Protein AF-A0A435XYT4-F1 (afdb_monomer)

Foldseek 3Di:
DDPPDDDDDDPVSLVVLLVVLVVVCVVVVPDPVCQLVSSQVSSVVRDPDGDDPVSSCSSVPD

Mean predicted aligned error: 7.02 Å

Structure (mmCIF, N/CA/C/O backbone):
data_AF-A0A435XYT4-F1
#
_entry.id   AF-A0A435XYT4-F1
#
loop_
_atom_site.group_PDB
_atom_site.id
_atom_site.type_symbol
_atom_site.label_atom_id
_atom_site.label_alt_id
_atom_site.label_comp_id
_atom_site.label_asym_id
_atom_site.label_entity_id
_atom_site.label_seq_id
_atom_site.pdbx_PDB_ins_code
_atom_site.Cartn_x
_atom_site.Cartn_y
_atom_site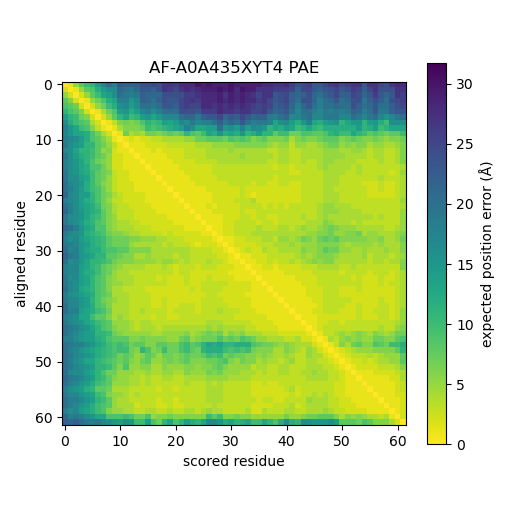.Cartn_z
_atom_site.occupancy
_atom_site.B_iso_or_equiv
_atom_site.auth_seq_id
_atom_site.auth_comp_id
_atom_site.auth_asym_id
_atom_site.auth_atom_id
_atom_site.pdbx_PDB_model_num
ATOM 1 N N . MET A 1 1 ? 29.628 0.329 -18.249 1.00 40.12 1 MET A N 1
ATOM 2 C CA . MET A 1 1 ? 29.007 1.492 -17.583 1.00 40.12 1 MET A CA 1
ATOM 3 C C . MET A 1 1 ? 27.531 1.172 -17.617 1.00 40.12 1 MET A C 1
ATOM 5 O O . MET A 1 1 ? 27.083 0.813 -18.688 1.00 40.12 1 MET A O 1
ATOM 9 N N . ALA A 1 2 ? 26.868 1.051 -16.469 1.00 45.00 2 ALA A N 1
ATOM 10 C CA . ALA A 1 2 ? 25.524 0.483 -16.412 1.00 45.00 2 ALA A CA 1
ATOM 11 C C . ALA A 1 2 ? 24.513 1.444 -17.051 1.00 45.00 2 ALA A C 1
ATOM 13 O O . ALA A 1 2 ? 24.284 2.529 -16.522 1.00 45.00 2 ALA A O 1
ATOM 14 N N . ASP A 1 3 ? 23.951 1.033 -18.182 1.00 49.00 3 ASP A N 1
ATOM 15 C CA . ASP A 1 3 ? 22.798 1.639 -18.837 1.00 49.00 3 ASP A CA 1
ATOM 16 C C . ASP A 1 3 ? 21.576 1.485 -17.911 1.00 49.00 3 ASP A C 1
ATOM 18 O O . ASP A 1 3 ? 20.901 0.457 -17.882 1.00 49.00 3 ASP A O 1
ATOM 22 N N . GLY A 1 4 ? 21.356 2.484 -17.055 1.00 51.22 4 GLY A N 1
ATOM 23 C CA . GLY A 1 4 ? 20.236 2.566 -16.116 1.00 51.22 4 GLY A CA 1
ATOM 24 C C . GLY A 1 4 ? 18.972 3.106 -16.780 1.00 51.22 4 GLY A C 1
ATOM 25 O O . GLY A 1 4 ? 18.414 4.096 -16.316 1.00 51.22 4 GLY A O 1
ATOM 26 N N . GLU A 1 5 ? 18.549 2.496 -17.885 1.00 55.94 5 GLU A N 1
ATOM 27 C CA . GLU A 1 5 ? 17.401 2.940 -18.678 1.00 55.94 5 GLU A CA 1
ATOM 28 C C . GLU A 1 5 ? 16.234 1.942 -18.575 1.00 55.94 5 GLU A C 1
ATOM 30 O O . GLU A 1 5 ? 16.277 0.843 -19.122 1.00 55.94 5 GLU A O 1
ATOM 35 N N . GLY A 1 6 ? 15.159 2.363 -17.895 1.00 58.22 6 GLY A N 1
ATOM 36 C CA . GLY A 1 6 ? 13.792 1.997 -18.289 1.00 58.22 6 GLY A CA 1
ATOM 37 C C . GLY A 1 6 ? 13.112 0.790 -17.634 1.00 58.22 6 GLY A C 1
ATOM 38 O O . GLY A 1 6 ? 12.343 0.113 -18.312 1.00 58.22 6 GLY A O 1
ATOM 39 N N . ALA A 1 7 ? 13.307 0.521 -16.344 1.00 50.97 7 ALA A N 1
ATOM 40 C CA . ALA A 1 7 ? 12.535 -0.508 -15.643 1.00 50.97 7 ALA A CA 1
ATOM 41 C C . ALA A 1 7 ? 11.769 0.117 -14.476 1.00 50.97 7 ALA A C 1
ATOM 43 O O . ALA A 1 7 ? 12.337 0.909 -13.730 1.00 50.97 7 ALA A O 1
ATOM 44 N N . GLY A 1 8 ? 10.485 -0.225 -14.324 1.00 56.31 8 GLY A N 1
ATOM 45 C CA . GLY A 1 8 ? 9.715 0.094 -13.119 1.00 56.31 8 GLY A CA 1
ATOM 46 C C . GLY A 1 8 ? 10.421 -0.379 -11.837 1.00 56.31 8 GLY A C 1
ATOM 47 O O . GLY A 1 8 ? 11.466 -1.028 -11.923 1.00 56.31 8 GLY A O 1
ATOM 48 N N . PRO A 1 9 ? 9.864 -0.077 -10.651 1.00 61.81 9 PRO A N 1
ATOM 49 C CA . PRO A 1 9 ? 10.533 -0.335 -9.383 1.00 61.81 9 PRO A CA 1
ATOM 50 C C . PRO A 1 9 ? 11.094 -1.754 -9.344 1.00 61.81 9 PRO A C 1
ATOM 52 O O . PRO A 1 9 ? 10.408 -2.729 -9.660 1.00 61.81 9 PRO A O 1
ATOM 55 N N . SER A 1 10 ? 12.368 -1.866 -8.988 1.00 70.88 10 SER A N 1
ATOM 56 C CA . SER A 1 10 ? 13.027 -3.145 -8.783 1.00 70.88 10 SER A CA 1
ATOM 57 C C . SER A 1 10 ? 12.278 -3.940 -7.711 1.00 70.88 10 SER A C 1
ATOM 59 O O . SER A 1 10 ? 11.589 -3.372 -6.861 1.00 70.88 10 SER A O 1
ATOM 61 N N . ALA A 1 11 ? 12.427 -5.268 -7.690 1.00 75.25 11 ALA A N 1
ATOM 62 C CA . ALA A 1 11 ? 11.756 -6.123 -6.701 1.00 75.25 11 ALA A CA 1
ATOM 63 C C . ALA A 1 11 ? 12.003 -5.662 -5.247 1.00 75.25 11 ALA A C 1
ATOM 65 O O . ALA A 1 11 ? 11.148 -5.825 -4.382 1.00 75.25 11 ALA A O 1
ATOM 66 N N . PHE A 1 12 ? 13.154 -5.031 -5.001 1.00 79.88 12 PHE A N 1
ATOM 67 C CA . PHE A 1 12 ? 13.495 -4.399 -3.730 1.00 79.88 12 PHE A CA 1
ATOM 68 C C . PHE A 1 12 ? 12.651 -3.151 -3.416 1.00 79.88 12 PHE A C 1
ATOM 70 O O . PHE A 1 12 ? 12.159 -3.002 -2.303 1.00 79.88 12 PHE A O 1
ATOM 77 N N . GLU A 1 13 ? 12.438 -2.267 -4.391 1.00 79.56 13 GLU A N 1
ATOM 78 C CA . GLU A 1 13 ? 11.604 -1.068 -4.225 1.00 79.56 13 GLU A CA 1
ATOM 79 C C . GLU A 1 13 ? 10.139 -1.444 -3.980 1.00 79.56 13 GLU A C 1
ATOM 81 O O . GLU A 1 13 ? 9.455 -0.802 -3.183 1.00 79.56 13 GLU A O 1
ATOM 86 N N . PHE A 1 14 ? 9.677 -2.531 -4.600 1.00 80.38 14 PHE A N 1
ATOM 87 C CA . PHE A 1 14 ? 8.366 -3.110 -4.320 1.00 80.38 14 PHE A CA 1
ATOM 88 C C . PHE A 1 14 ? 8.221 -3.622 -2.887 1.00 80.38 14 PHE A C 1
ATOM 90 O O . PHE A 1 14 ? 7.168 -3.418 -2.280 1.00 80.38 14 PHE A O 1
ATOM 97 N N . ASP A 1 15 ? 9.251 -4.267 -2.340 1.00 85.56 15 ASP A N 1
ATOM 98 C CA . ASP A 1 15 ? 9.223 -4.753 -0.959 1.00 85.56 15 ASP A CA 1
ATOM 99 C C . ASP A 1 15 ? 9.132 -3.576 0.025 1.00 85.56 15 ASP A C 1
ATOM 101 O O . ASP A 1 15 ? 8.247 -3.547 0.883 1.00 85.56 15 ASP A O 1
ATOM 105 N N . ILE A 1 16 ? 9.923 -2.521 -0.212 1.00 86.62 16 ILE A N 1
ATOM 106 C CA . ILE A 1 16 ? 9.857 -1.273 0.562 1.00 86.62 16 ILE A CA 1
ATOM 107 C C . ILE A 1 16 ? 8.469 -0.626 0.449 1.00 86.62 16 ILE A C 1
ATOM 109 O O . ILE A 1 16 ? 7.891 -0.223 1.461 1.00 86.62 16 ILE A O 1
ATOM 113 N N . LEU A 1 17 ? 7.907 -0.525 -0.762 1.00 87.38 17 LEU A N 1
ATOM 114 C CA . LEU A 1 17 ? 6.559 0.012 -0.986 1.00 87.38 17 LEU A CA 1
ATOM 115 C C . LEU A 1 17 ? 5.504 -0.778 -0.212 1.00 87.38 17 LEU A C 1
ATOM 117 O O . LEU A 1 17 ? 4.619 -0.184 0.402 1.00 87.38 17 LEU A O 1
ATOM 121 N N . ARG A 1 18 ? 5.600 -2.108 -0.203 1.00 88.69 18 ARG A N 1
ATOM 122 C CA . ARG A 1 18 ? 4.673 -2.979 0.521 1.00 88.69 18 ARG A CA 1
ATOM 123 C C . ARG A 1 18 ? 4.801 -2.816 2.031 1.00 88.69 18 ARG A C 1
ATOM 125 O O . ARG A 1 18 ? 3.782 -2.730 2.718 1.00 88.69 18 ARG A O 1
ATOM 132 N N . GLU A 1 19 ? 6.014 -2.727 2.567 1.00 90.38 19 GLU A N 1
ATOM 133 C CA . GLU A 1 19 ? 6.224 -2.460 3.992 1.00 90.38 19 GLU A CA 1
ATOM 134 C C . GLU A 1 19 ? 5.689 -1.081 4.400 1.00 90.38 19 GLU A C 1
ATOM 136 O O . GLU A 1 19 ? 4.929 -0.967 5.368 1.00 90.38 19 GLU A O 1
ATOM 141 N N . ALA A 1 20 ? 6.007 -0.039 3.630 1.00 90.12 20 ALA A N 1
ATOM 142 C CA . ALA A 1 20 ? 5.529 1.320 3.868 1.00 90.12 20 ALA A CA 1
ATOM 143 C C . ALA A 1 20 ? 3.998 1.427 3.743 1.00 90.12 20 ALA A C 1
ATOM 145 O O . ALA A 1 20 ? 3.352 2.102 4.554 1.00 90.12 20 ALA A O 1
ATOM 146 N N . PHE A 1 21 ? 3.398 0.713 2.787 1.00 91.19 21 PHE A N 1
ATOM 147 C CA . PHE A 1 21 ? 1.949 0.584 2.649 1.00 91.19 21 PHE A CA 1
ATOM 148 C C . PHE A 1 21 ? 1.333 -0.066 3.891 1.00 91.19 21 PHE A C 1
ATOM 150 O O . PHE A 1 21 ? 0.445 0.525 4.508 1.00 91.19 21 PHE A O 1
ATOM 157 N N . ARG A 1 22 ? 1.834 -1.238 4.307 1.00 90.75 22 ARG A N 1
ATOM 158 C CA . ARG A 1 22 ? 1.343 -1.973 5.487 1.00 90.75 22 ARG A CA 1
ATOM 159 C C . ARG A 1 22 ? 1.419 -1.130 6.752 1.00 90.75 22 ARG A C 1
ATOM 161 O O . ARG A 1 22 ? 0.484 -1.133 7.557 1.00 90.75 22 ARG A O 1
ATOM 168 N N . LYS A 1 23 ? 2.515 -0.391 6.914 1.00 91.25 23 LYS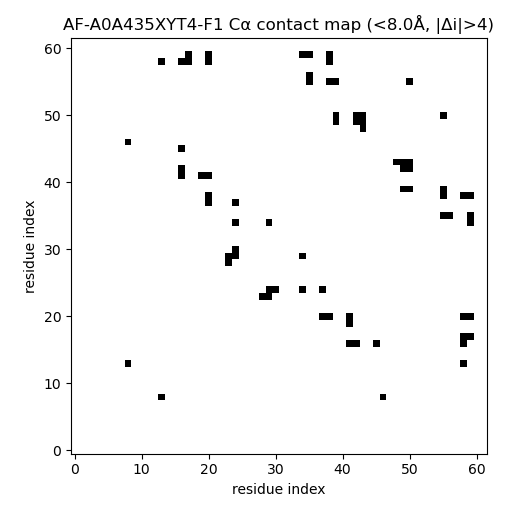 A N 1
ATOM 169 C CA . LYS A 1 23 ? 2.696 0.518 8.040 1.00 91.25 23 LYS A CA 1
ATOM 170 C C . LYS A 1 23 ? 1.668 1.649 7.990 1.00 91.25 23 LYS A C 1
ATOM 172 O O . LYS A 1 23 ? 0.925 1.826 8.949 1.00 91.25 23 LYS A O 1
ATOM 177 N N . SER A 1 24 ? 1.509 2.290 6.831 1.00 90.06 24 SER A N 1
ATOM 178 C CA . SER A 1 24 ? 0.539 3.373 6.630 1.00 90.06 24 SER A CA 1
ATOM 179 C C . SER A 1 24 ? -0.901 2.945 6.914 1.00 90.06 24 SER A C 1
ATOM 181 O O . SER A 1 24 ? -1.602 3.636 7.648 1.00 90.06 24 SER A O 1
ATOM 183 N N . VAL A 1 25 ? -1.364 1.811 6.374 1.00 90.94 25 VAL A N 1
ATOM 184 C CA . VAL A 1 25 ? -2.752 1.358 6.590 1.00 90.94 25 VAL A CA 1
ATOM 185 C C . VAL A 1 25 ? -3.015 0.958 8.039 1.00 90.94 25 VAL A C 1
ATOM 187 O O . VAL A 1 25 ? -4.126 1.152 8.526 1.00 90.94 25 VAL A O 1
ATOM 190 N N . THR A 1 26 ? -1.994 0.463 8.743 1.00 91.06 26 THR A N 1
ATOM 191 C CA . THR A 1 26 ? -2.088 0.117 10.167 1.00 91.06 26 THR A CA 1
ATOM 192 C C . THR A 1 26 ? -2.102 1.369 11.043 1.00 91.06 26 THR A C 1
ATOM 194 O O . THR A 1 26 ? -2.958 1.497 11.915 1.00 91.06 26 THR A O 1
ATOM 197 N N . GLU A 1 27 ? -1.188 2.312 10.798 1.00 91.88 27 GLU A N 1
ATOM 198 C CA . GLU A 1 27 ? -1.065 3.560 11.563 1.00 91.88 27 GLU A CA 1
ATOM 199 C C . GLU A 1 27 ? -2.289 4.463 11.379 1.00 91.88 27 GLU A C 1
ATOM 201 O O . GLU A 1 27 ? -2.832 4.990 12.349 1.00 91.88 27 GLU A O 1
ATOM 206 N N . LEU A 1 28 ? -2.766 4.594 10.140 1.00 88.06 28 LEU A N 1
ATOM 207 C CA . LEU A 1 28 ? -3.905 5.442 9.787 1.00 88.06 28 LEU A CA 1
ATOM 208 C C . LEU A 1 28 ? -5.254 4.707 9.874 1.00 88.06 28 LEU A C 1
ATOM 210 O O . LEU A 1 28 ? -6.289 5.316 9.608 1.00 88.06 28 LEU A O 1
ATOM 214 N N . LYS A 1 29 ? -5.259 3.414 10.239 1.00 90.50 29 LYS A N 1
ATOM 215 C CA . LYS A 1 29 ? -6.452 2.544 10.281 1.00 90.50 29 LYS A CA 1
ATOM 216 C C . LYS A 1 29 ? -7.290 2.632 9.000 1.00 90.50 29 LYS A C 1
ATOM 218 O O . LYS A 1 29 ? -8.514 2.763 9.039 1.00 90.50 29 LYS A O 1
ATOM 223 N N . ILE A 1 30 ? -6.615 2.586 7.857 1.00 89.62 30 ILE A N 1
ATOM 224 C CA . 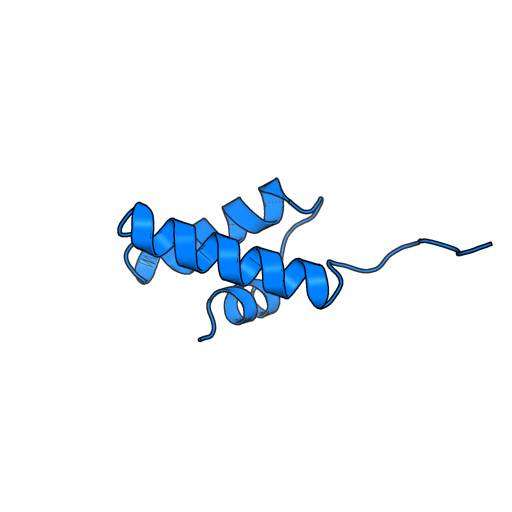ILE A 1 30 ? -7.256 2.686 6.546 1.00 89.62 30 ILE A CA 1
ATOM 225 C C . ILE A 1 30 ? -8.020 1.387 6.294 1.00 89.62 30 ILE A C 1
ATOM 227 O O . ILE A 1 30 ? -7.437 0.304 6.335 1.00 89.62 30 ILE A O 1
ATOM 231 N N . GLY A 1 31 ? -9.322 1.493 6.029 1.00 89.12 31 GLY A N 1
ATOM 232 C CA . GLY A 1 31 ? -10.149 0.341 5.667 1.00 89.12 31 GLY A CA 1
ATOM 233 C C . GLY A 1 31 ? -9.779 -0.226 4.296 1.00 89.12 31 GLY A C 1
ATOM 234 O O . GLY A 1 31 ? -9.369 0.521 3.409 1.00 89.12 31 GLY A O 1
ATOM 235 N N . GLU A 1 32 ? -9.977 -1.532 4.107 1.00 87.50 32 GLU A N 1
ATOM 236 C CA . GLU A 1 32 ? -9.609 -2.274 2.885 1.00 87.50 32 GLU A CA 1
ATOM 237 C C . GLU A 1 32 ? -10.166 -1.649 1.598 1.00 87.50 32 GLU A C 1
ATOM 239 O O . GLU A 1 32 ? -9.492 -1.609 0.573 1.00 87.50 32 GLU A O 1
ATOM 244 N N . GLN A 1 33 ? -11.351 -1.041 1.671 1.00 89.00 33 GLN A N 1
ATOM 245 C CA . GLN A 1 33 ? -11.968 -0.304 0.563 1.00 89.00 33 GLN A CA 1
ATOM 246 C C . GLN A 1 33 ? -11.121 0.879 0.038 1.00 89.00 33 GLN A C 1
ATOM 248 O O . GLN A 1 33 ? -11.295 1.302 -1.101 1.00 89.00 33 GLN A O 1
ATOM 253 N N . HIS A 1 34 ? -10.205 1.414 0.852 1.00 90.75 34 HIS A N 1
ATOM 254 C CA . HIS A 1 34 ? -9.325 2.543 0.522 1.00 90.75 34 HIS A CA 1
ATOM 255 C C . HIS A 1 34 ? -7.867 2.125 0.279 1.00 90.75 34 HIS A C 1
ATOM 257 O O . HIS A 1 34 ? -7.038 2.954 -0.096 1.00 90.75 34 HIS A O 1
ATOM 263 N N . TRP A 1 35 ? -7.536 0.846 0.462 1.00 91.19 35 TRP A N 1
ATOM 264 C CA . TRP A 1 35 ? -6.201 0.300 0.214 1.00 91.19 35 TRP A CA 1
ATOM 265 C C . TRP A 1 35 ? -5.675 0.553 -1.205 1.00 91.19 35 TRP A C 1
ATOM 267 O O . TRP A 1 35 ? -4.543 1.026 -1.312 1.00 91.19 35 TRP A O 1
ATOM 277 N N . PRO A 1 36 ? -6.448 0.342 -2.290 1.00 90.25 36 PRO A N 1
ATOM 278 C CA . PRO A 1 36 ? -5.963 0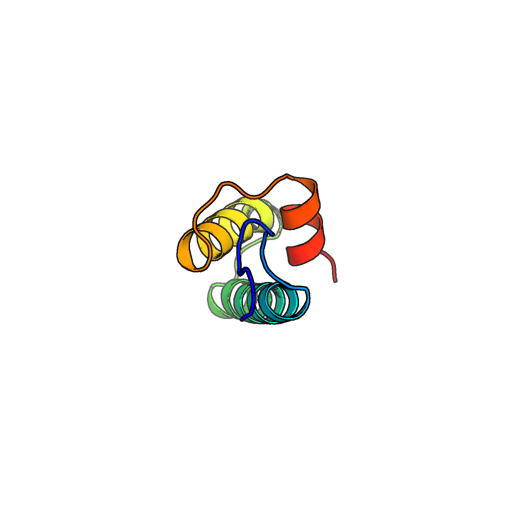.635 -3.640 1.00 90.25 36 PRO A CA 1
ATOM 279 C C . PRO A 1 36 ? -5.660 2.112 -3.874 1.00 90.25 36 PRO A C 1
ATOM 281 O O . PRO A 1 36 ? -4.661 2.438 -4.513 1.00 90.25 36 PRO A O 1
ATOM 284 N N . GLU A 1 37 ? -6.455 3.021 -3.312 1.00 90.75 37 GLU A N 1
ATOM 285 C CA . GLU A 1 37 ? -6.161 4.452 -3.402 1.00 90.75 37 GLU A CA 1
ATOM 286 C C . GLU A 1 37 ? -4.878 4.806 -2.637 1.00 90.75 37 GLU A C 1
ATOM 288 O O . GLU A 1 37 ? -4.036 5.553 -3.142 1.00 90.75 37 GLU A O 1
ATOM 293 N N . GLN A 1 38 ? -4.696 4.235 -1.444 1.00 90.25 38 GLN A N 1
ATOM 294 C CA . GLN A 1 38 ? -3.516 4.493 -0.630 1.00 90.25 38 GLN A CA 1
ATOM 295 C C . GLN A 1 38 ? -2.241 3.925 -1.260 1.00 90.25 38 GLN A C 1
ATOM 297 O O . GLN A 1 38 ? -1.221 4.610 -1.283 1.00 90.25 38 GLN A O 1
ATOM 302 N N . ALA A 1 39 ? -2.294 2.712 -1.812 1.00 89.69 39 ALA A N 1
ATOM 303 C CA . ALA A 1 39 ? -1.175 2.106 -2.527 1.00 89.69 39 ALA A CA 1
ATOM 304 C C . ALA A 1 39 ? -0.776 2.943 -3.755 1.00 89.69 39 ALA A C 1
ATOM 306 O O . ALA A 1 39 ? 0.409 3.199 -3.956 1.00 89.69 39 ALA A O 1
ATOM 307 N N . ARG A 1 40 ? -1.750 3.461 -4.523 1.00 89.50 40 ARG A N 1
ATOM 308 C CA . ARG A 1 40 ? -1.491 4.373 -5.654 1.00 89.50 40 ARG A CA 1
ATOM 309 C C . ARG A 1 40 ? -0.829 5.677 -5.212 1.00 89.50 40 ARG A C 1
ATOM 311 O O . A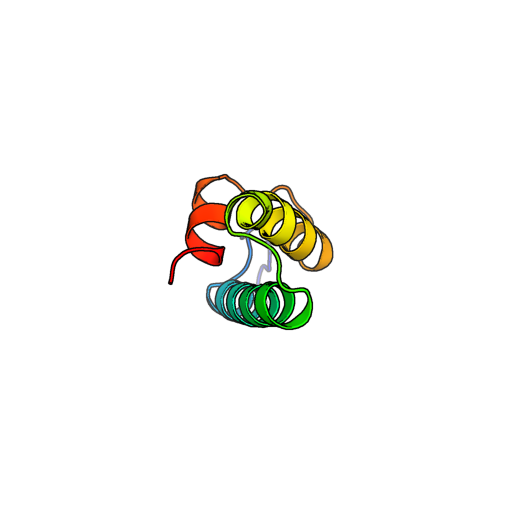RG A 1 40 ? 0.121 6.119 -5.853 1.00 89.50 40 ARG A O 1
ATOM 318 N N . LYS A 1 41 ? -1.302 6.290 -4.120 1.00 89.00 41 LYS A N 1
ATOM 319 C CA . LYS A 1 41 ? -0.685 7.505 -3.555 1.00 89.00 41 LYS A CA 1
ATOM 320 C C . LYS A 1 41 ? 0.750 7.251 -3.101 1.00 89.00 41 LYS A C 1
ATOM 322 O O . LYS A 1 41 ? 1.624 8.052 -3.407 1.00 89.00 41 LYS A O 1
ATOM 327 N N . LEU A 1 42 ? 0.985 6.142 -2.401 1.00 87.81 42 LEU A N 1
ATOM 328 C CA . LEU A 1 42 ? 2.309 5.772 -1.906 1.00 87.81 42 LEU A CA 1
ATOM 329 C C . LEU A 1 42 ? 3.283 5.492 -3.059 1.00 87.81 42 LEU A C 1
ATOM 331 O O . LEU A 1 42 ? 4.411 5.972 -3.036 1.00 87.81 42 LEU A O 1
ATOM 335 N N . TYR A 1 43 ? 2.826 4.775 -4.087 1.00 86.69 43 TYR A N 1
ATOM 336 C CA . TYR A 1 43 ? 3.617 4.498 -5.279 1.00 86.69 43 TYR A CA 1
ATOM 337 C C . TYR A 1 43 ? 4.038 5.787 -5.983 1.00 86.69 43 TYR A C 1
ATOM 339 O O . TYR A 1 43 ? 5.225 6.001 -6.178 1.00 86.69 43 TYR A O 1
ATOM 347 N N . ARG A 1 44 ? 3.090 6.688 -6.277 1.00 85.75 44 ARG A N 1
ATOM 348 C CA . ARG A 1 44 ? 3.387 7.981 -6.923 1.00 85.75 44 ARG A CA 1
ATOM 349 C C . ARG A 1 44 ? 4.297 8.884 -6.086 1.00 85.75 44 ARG A C 1
ATOM 351 O O . ARG A 1 44 ? 4.926 9.782 -6.628 1.00 85.75 44 ARG A O 1
ATOM 358 N N . ALA A 1 45 ? 4.328 8.696 -4.767 1.00 84.75 45 ALA A N 1
ATOM 359 C CA . ALA A 1 45 ? 5.217 9.449 -3.888 1.00 84.75 45 ALA A CA 1
ATOM 360 C C . ALA A 1 45 ? 6.670 8.944 -3.929 1.00 84.75 45 ALA A C 1
ATOM 362 O O . ALA A 1 45 ? 7.572 9.698 -3.574 1.00 84.75 45 ALA A O 1
ATOM 363 N N . MET A 1 46 ? 6.897 7.688 -4.327 1.00 77.38 46 MET A N 1
ATOM 364 C CA . MET A 1 46 ? 8.226 7.062 -4.338 1.00 77.38 46 MET A CA 1
ATOM 365 C C . MET A 1 46 ? 8.770 6.808 -5.746 1.00 77.38 46 MET A C 1
ATOM 367 O O . MET A 1 46 ? 9.982 6.823 -5.932 1.00 77.38 46 MET A O 1
ATOM 371 N N . ALA A 1 47 ? 7.894 6.587 -6.722 1.00 77.00 47 ALA A N 1
ATOM 372 C CA . ALA A 1 47 ? 8.233 6.308 -8.106 1.00 77.00 47 ALA A CA 1
ATOM 373 C C . ALA A 1 47 ? 7.565 7.330 -9.032 1.00 77.00 47 ALA A C 1
ATOM 375 O O . ALA A 1 47 ? 6.399 7.690 -8.850 1.00 77.00 47 ALA A O 1
ATOM 376 N N . ASP A 1 48 ? 8.305 7.766 -10.050 1.00 71.62 48 ASP A N 1
ATOM 377 C CA . ASP A 1 48 ? 7.763 8.585 -11.130 1.00 71.62 48 ASP A CA 1
ATOM 378 C C . ASP A 1 48 ? 7.032 7.664 -12.120 1.00 71.62 48 ASP A C 1
ATOM 380 O O . ASP A 1 48 ? 7.648 6.848 -12.807 1.00 71.62 48 ASP A O 1
ATOM 384 N N . GLY A 1 49 ? 5.698 7.707 -12.110 1.00 76.44 49 GLY A N 1
ATOM 385 C CA . GLY A 1 49 ? 4.860 6.901 -12.998 1.00 76.44 49 GLY A CA 1
ATOM 386 C C . GLY A 1 49 ? 3.486 6.556 -12.428 1.00 76.44 49 GLY A C 1
ATOM 387 O O . GLY A 1 49 ? 3.205 6.731 -11.238 1.00 76.44 49 GLY A O 1
ATOM 388 N N . GLU A 1 50 ? 2.610 6.042 -13.292 1.00 79.44 50 GLU A N 1
ATOM 389 C CA . GLU A 1 50 ? 1.338 5.464 -12.866 1.00 79.44 50 GLU A CA 1
ATOM 390 C C . GLU A 1 50 ? 1.486 3.956 -12.648 1.00 79.44 50 GLU A C 1
ATOM 392 O O . GLU A 1 50 ? 1.910 3.252 -13.561 1.00 79.44 50 GLU A O 1
ATOM 397 N N . PRO A 1 51 ? 1.153 3.446 -11.451 1.00 82.00 51 PRO A N 1
ATOM 398 C CA . PRO A 1 51 ? 1.159 2.014 -11.205 1.00 82.00 51 PRO A CA 1
ATOM 399 C C . PRO A 1 51 ? -0.054 1.354 -11.861 1.00 82.00 51 PRO A C 1
ATOM 401 O O . PRO A 1 51 ? -1.189 1.801 -11.674 1.00 82.00 51 PRO A O 1
ATOM 404 N N . ASP A 1 52 ? 0.177 0.241 -12.550 1.00 86.12 52 ASP A N 1
ATOM 405 C CA . ASP A 1 52 ? -0.892 -0.612 -13.061 1.00 86.12 52 ASP A CA 1
ATOM 406 C C . ASP A 1 52 ? -1.669 -1.294 -11.927 1.00 86.12 52 ASP A C 1
ATOM 408 O O . ASP A 1 52 ? -1.148 -1.553 -10.836 1.00 86.12 52 ASP A O 1
ATOM 412 N N . ASP A 1 53 ? -2.911 -1.691 -12.206 1.00 84.88 53 ASP A N 1
ATOM 413 C CA . ASP A 1 53 ? -3.762 -2.395 -11.241 1.00 84.88 53 ASP A CA 1
ATOM 414 C C . ASP A 1 53 ? -3.129 -3.686 -10.708 1.00 84.88 53 ASP A C 1
ATOM 416 O O . ASP A 1 53 ? -3.321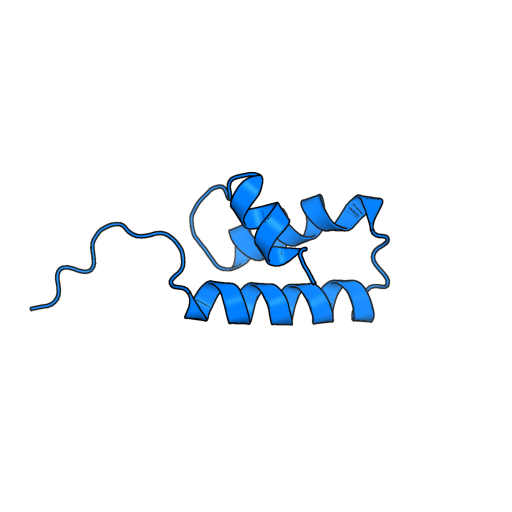 -4.033 -9.544 1.00 84.88 53 ASP A O 1
ATOM 420 N N . ASN A 1 54 ? -2.315 -4.371 -11.516 1.00 86.44 54 ASN A N 1
ATOM 421 C CA . ASN A 1 54 ? -1.595 -5.563 -11.075 1.00 86.44 54 ASN A CA 1
ATOM 422 C C . ASN A 1 54 ? -0.486 -5.232 -10.058 1.00 86.44 54 ASN A C 1
ATOM 424 O O . ASN A 1 54 ? -0.299 -5.963 -9.089 1.00 86.44 54 ASN A O 1
ATOM 428 N N . MET A 1 55 ? 0.219 -4.107 -10.234 1.00 84.88 55 MET A N 1
ATOM 429 C CA . MET A 1 55 ? 1.236 -3.639 -9.281 1.00 84.88 55 MET A CA 1
ATOM 430 C C . MET A 1 55 ? 0.581 -3.232 -7.961 1.00 84.88 55 MET A C 1
ATOM 432 O O . MET A 1 55 ? 1.062 -3.588 -6.888 1.00 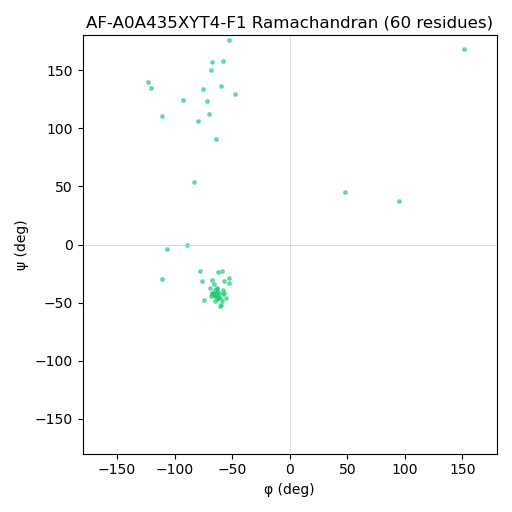84.88 55 MET A O 1
ATOM 436 N N . ILE A 1 56 ? -0.558 -2.541 -8.038 1.00 88.75 56 ILE A N 1
ATOM 437 C CA . ILE A 1 56 ? -1.355 -2.174 -6.865 1.00 88.75 56 ILE A CA 1
ATOM 438 C C . ILE A 1 56 ? -1.867 -3.415 -6.137 1.00 88.75 56 ILE A C 1
ATOM 440 O O . ILE A 1 56 ? -1.722 -3.506 -4.918 1.00 88.75 56 ILE A O 1
ATOM 444 N N . ALA A 1 57 ? -2.402 -4.393 -6.867 1.00 88.75 57 ALA A N 1
ATOM 445 C CA . ALA A 1 57 ? -2.812 -5.667 -6.293 1.00 88.75 57 ALA A CA 1
ATOM 446 C C . ALA A 1 57 ? -1.638 -6.372 -5.600 1.00 88.75 57 ALA A C 1
ATOM 448 O O . ALA A 1 57 ? -1.816 -6.891 -4.506 1.00 88.75 57 ALA A O 1
ATOM 449 N N . TRP A 1 58 ? -0.433 -6.321 -6.173 1.00 86.06 58 TRP A N 1
ATOM 450 C CA . TRP A 1 58 ? 0.784 -6.866 -5.567 1.00 86.06 58 TRP A CA 1
ATOM 451 C C . TRP A 1 58 ? 1.198 -6.165 -4.268 1.00 86.06 58 TRP A C 1
ATOM 453 O O . TRP A 1 58 ? 1.558 -6.838 -3.306 1.00 86.06 58 TRP A O 1
ATOM 463 N N . ILE A 1 59 ? 1.118 -4.832 -4.216 1.00 86.06 59 ILE A N 1
ATOM 464 C CA . ILE A 1 59 ? 1.437 -4.039 -3.013 1.00 86.06 59 ILE A CA 1
ATOM 465 C C . ILE A 1 59 ? 0.446 -4.342 -1.884 1.00 86.06 59 ILE A C 1
ATOM 467 O O . ILE A 1 59 ? 0.829 -4.426 -0.717 1.00 86.06 59 ILE A O 1
ATOM 471 N N . ILE A 1 60 ? -0.830 -4.503 -2.236 1.00 87.31 60 ILE A N 1
ATOM 472 C CA . ILE A 1 60 ? -1.899 -4.826 -1.290 1.00 87.31 60 ILE A CA 1
ATOM 473 C C . ILE A 1 60 ? -1.853 -6.298 -0.871 1.00 87.31 60 ILE A C 1
ATOM 475 O O . ILE A 1 60 ? -2.248 -6.634 0.248 1.00 87.31 60 ILE A O 1
ATOM 479 N N . SER A 1 61 ? -1.397 -7.178 -1.764 1.00 81.62 61 SER A N 1
ATOM 480 C CA . SER A 1 61 ? -1.378 -8.614 -1.530 1.00 81.62 61 SER A CA 1
ATOM 481 C C . SER A 1 61 ? -0.535 -8.957 -0.302 1.00 81.62 61 SER A C 1
ATOM 483 O O . SER A 1 61 ? 0.551 -8.419 -0.058 1.00 81.62 61 SER A O 1
ATOM 485 N N . ARG A 1 62 ? -1.090 -9.862 0.503 1.00 60.88 62 ARG A N 1
ATOM 486 C CA . ARG A 1 62 ? -0.545 -10.251 1.799 1.00 60.88 62 ARG A CA 1
ATOM 487 C C . ARG A 1 62 ? 0.695 -11.115 1.691 1.00 60.88 62 ARG A C 1
ATOM 489 O O . ARG A 1 6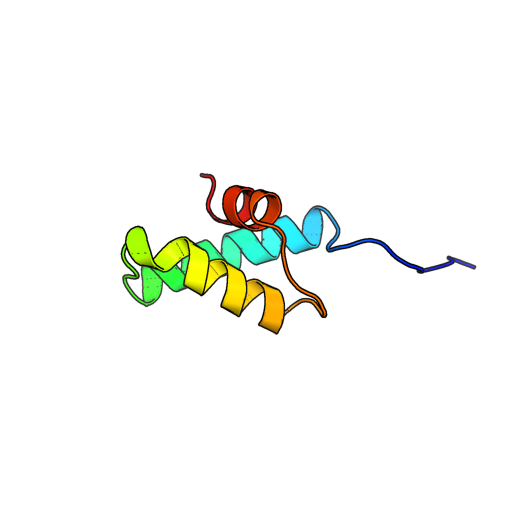2 ? 0.813 -11.935 0.761 1.00 60.88 62 ARG A O 1
#

Radius of gyration: 12.39 Å; Cα contacts (8 Å, |Δi|>4): 38; chains: 1; bounding box: 41×20×30 Å

Solvent-accessible surface area (backbone atoms only — not comparable to full-atom values): 3902 Å² total; per-residue (Å²): 130,86,82,87,75,90,74,74,79,49,77,66,54,48,50,52,50,25,51,53,43,56,49,48,36,63,76,68,64,55,53,77,92,48,45,66,61,50,43,51,52,53,44,50,73,76,42,96,64,84,80,52,71,68,57,41,49,56,47,69,51,129

pLDDT: mean 80.75, std 13.37, range [40.12, 91.88]

Sequence (62 aa):
MADGEGAGPSAFEFDILREAFRKSVTELKIGEQHWPEQARKLYRAMADGEPDDNMIAWIISR

Secondary structure (DSSP, 8-state):
--------S-HHHHHHHHHHHHHHHHHTT--GGGHHHHHHHHHHHHSSSPPPHHHHHHHH--

Nearest PDB structures (foldseek):
  8qgy-assembly1_A  TM=4.683E-01  e=6.666E+00  H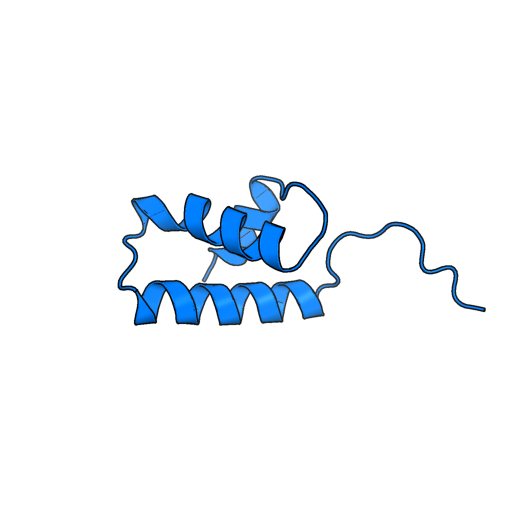omo sapiens